Protein AF-A0A812T2Z0-F1 (afdb_monomer_lite)

Organism: NCBI:txid1628268

Structure (mmCIF, N/CA/C/O backbone):
data_AF-A0A812T2Z0-F1
#
_entry.id   AF-A0A812T2Z0-F1
#
loop_
_atom_site.group_PDB
_atom_site.id
_atom_site.type_symbol
_atom_site.label_atom_id
_atom_site.label_alt_id
_atom_site.label_comp_id
_atom_site.label_asym_id
_atom_site.label_entity_id
_atom_site.label_seq_id
_atom_site.pdbx_PDB_ins_code
_atom_site.Cartn_x
_atom_site.Cartn_y
_atom_site.Cartn_z
_atom_site.occupancy
_atom_site.B_iso_or_equiv
_atom_site.auth_seq_id
_atom_site.auth_comp_id
_atom_site.auth_asym_id
_atom_site.auth_atom_id
_atom_site.pdbx_PDB_model_num
ATOM 1 N N . VAL A 1 1 ? -26.832 35.739 -66.794 1.00 46.72 1 VAL A N 1
ATOM 2 C CA . VAL A 1 1 ? -27.511 34.431 -66.920 1.00 46.72 1 VAL A CA 1
ATOM 3 C C . VAL A 1 1 ? -26.755 33.551 -67.897 1.00 46.72 1 VAL A C 1
ATOM 5 O O . VAL A 1 1 ? -27.023 33.646 -69.077 1.00 46.72 1 VAL A O 1
ATOM 8 N N . ILE A 1 2 ? -25.810 32.736 -67.425 1.00 41.19 2 ILE A N 1
ATOM 9 C CA . ILE A 1 2 ? -25.511 31.416 -68.004 1.00 41.19 2 ILE A CA 1
ATOM 10 C C . ILE A 1 2 ? -25.071 30.545 -66.827 1.00 41.19 2 ILE A C 1
ATOM 12 O O . ILE A 1 2 ? -24.137 30.884 -66.104 1.00 41.19 2 ILE A O 1
ATOM 16 N N . VAL A 1 3 ? -25.843 29.490 -66.613 1.00 43.47 3 VAL A N 1
ATOM 17 C CA . VAL A 1 3 ? -25.624 28.391 -65.677 1.00 43.47 3 VAL A CA 1
ATOM 18 C C . VAL A 1 3 ? -24.752 27.364 -66.395 1.00 43.47 3 VAL A C 1
ATOM 20 O O . VAL A 1 3 ? -25.076 27.005 -67.523 1.00 43.47 3 VAL A O 1
ATOM 23 N N . MET A 1 4 ? -23.702 26.860 -65.749 1.00 49.66 4 MET A N 1
ATOM 24 C CA . MET A 1 4 ? -23.112 25.560 -66.076 1.00 49.66 4 MET A CA 1
ATOM 25 C C . MET A 1 4 ? -22.711 24.874 -64.774 1.00 49.66 4 MET A C 1
ATOM 27 O O . MET A 1 4 ? -21.853 25.359 -64.040 1.00 49.66 4 MET A O 1
ATOM 31 N N . GLY A 1 5 ? -23.412 23.782 -64.487 1.00 46.09 5 GLY A N 1
ATOM 32 C CA . GLY A 1 5 ? -23.062 22.789 -63.485 1.00 46.09 5 GLY A CA 1
ATOM 33 C C . GLY A 1 5 ? -22.706 21.456 -64.148 1.00 46.09 5 GLY A C 1
ATOM 34 O O . GLY A 1 5 ? -22.894 21.299 -65.354 1.00 46.09 5 GLY A O 1
ATOM 35 N N . ASP A 1 6 ? -22.270 20.532 -63.286 1.00 44.47 6 ASP A N 1
ATOM 36 C CA . ASP A 1 6 ? -21.945 19.109 -63.493 1.00 44.47 6 ASP A CA 1
ATOM 37 C C . ASP A 1 6 ? -20.616 18.794 -64.221 1.00 44.47 6 ASP A C 1
ATOM 39 O O . ASP A 1 6 ? -20.360 19.288 -65.309 1.00 44.47 6 ASP A O 1
ATOM 43 N N . GLY A 1 7 ? -19.693 17.976 -63.700 1.00 40.66 7 GLY A N 1
ATOM 44 C CA . GLY A 1 7 ? -19.738 17.108 -62.525 1.00 40.66 7 GLY A CA 1
ATOM 45 C C . GLY A 1 7 ? -18.425 16.322 -62.311 1.00 40.66 7 GLY A C 1
ATOM 46 O O . GLY A 1 7 ? -17.646 16.109 -63.233 1.00 40.66 7 GLY A O 1
ATOM 47 N N . CYS A 1 8 ? -18.224 15.935 -61.046 1.00 48.06 8 CYS A N 1
ATOM 48 C CA . CYS A 1 8 ? -17.584 14.732 -60.485 1.00 48.06 8 CYS A CA 1
ATOM 49 C C . CYS A 1 8 ? -16.236 14.183 -61.027 1.00 48.06 8 CYS A C 1
ATOM 51 O O . CYS A 1 8 ? -16.206 13.533 -62.066 1.00 48.06 8 CYS A O 1
ATOM 53 N N . VAL A 1 9 ? -15.186 14.221 -60.183 1.00 54.12 9 VAL A N 1
ATOM 54 C CA . VAL A 1 9 ? -14.269 13.075 -59.952 1.00 54.12 9 VAL A CA 1
ATOM 55 C C . VAL A 1 9 ? -13.820 12.978 -58.471 1.00 54.12 9 VAL A C 1
ATOM 57 O O . VAL A 1 9 ? -12.889 13.642 -58.038 1.00 54.12 9 VAL A O 1
ATOM 60 N N .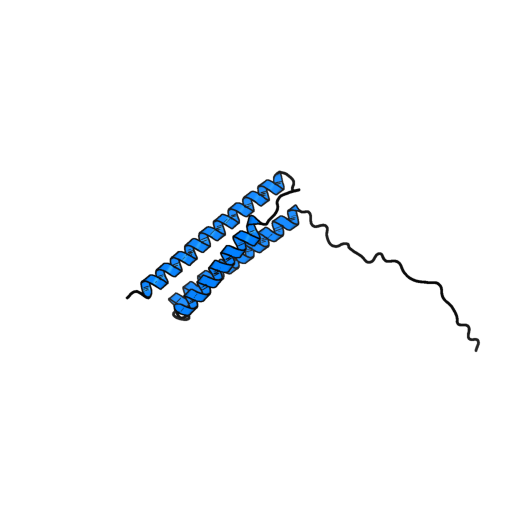 LYS A 1 10 ? -14.537 12.143 -57.706 1.00 48.78 10 LYS A N 1
ATOM 61 C CA . LYS A 1 10 ? -14.044 10.984 -56.924 1.00 48.78 10 LYS A CA 1
ATOM 62 C C . LYS A 1 10 ? -12.919 11.154 -55.866 1.00 48.78 10 LYS A C 1
ATOM 64 O O . LYS A 1 10 ? -11.757 10.945 -56.186 1.00 48.78 10 LYS A O 1
ATOM 69 N N . ASP A 1 11 ? -13.354 11.388 -54.618 1.00 52.62 11 ASP A N 1
ATOM 70 C CA . ASP A 1 11 ? -12.997 10.746 -53.317 1.00 52.62 11 ASP A CA 1
ATOM 71 C C . ASP A 1 11 ? -11.500 10.539 -52.898 1.00 52.62 11 ASP A C 1
ATOM 73 O O . ASP A 1 11 ? -10.584 10.923 -53.617 1.00 52.62 11 ASP A O 1
ATOM 77 N N . PRO A 1 12 ? -11.186 10.067 -51.664 1.00 57.44 12 PRO A N 1
ATOM 78 C CA . PRO A 1 12 ? -10.400 10.827 -50.699 1.00 57.44 12 PRO A CA 1
ATOM 79 C C . PRO A 1 12 ? -9.120 10.051 -50.313 1.00 57.44 12 PRO A C 1
ATOM 81 O O . PRO A 1 12 ? -8.948 8.871 -50.614 1.00 57.44 12 PRO A O 1
ATOM 84 N N . GLY A 1 13 ? -8.200 10.676 -49.595 1.00 41.16 13 GLY A N 1
ATOM 85 C CA . GLY A 1 13 ? -7.048 9.961 -49.042 1.00 41.16 13 GLY A CA 1
ATOM 86 C C . GLY A 1 13 ? -6.338 10.866 -48.058 1.00 41.16 13 GLY A C 1
ATOM 87 O O . GLY A 1 13 ? -5.512 11.675 -48.454 1.00 41.16 13 GLY A O 1
ATOM 88 N N . LEU A 1 14 ? -6.829 10.934 -46.819 1.00 51.69 14 LEU A N 1
ATOM 89 C CA . LEU A 1 14 ? -6.251 10.149 -45.724 1.00 51.69 14 LEU A CA 1
ATOM 90 C C . LEU A 1 14 ? -4.741 10.362 -45.660 1.00 51.69 14 LEU A C 1
ATOM 92 O O . LEU A 1 14 ? -3.990 9.642 -46.299 1.00 51.69 14 LEU A O 1
ATOM 96 N N . ASN A 1 15 ? -4.340 11.359 -44.878 1.00 50.12 15 ASN A N 1
ATOM 97 C CA . ASN A 1 15 ? -3.227 11.243 -43.940 1.00 50.12 15 ASN A CA 1
ATOM 98 C C . ASN A 1 15 ? -3.459 12.224 -42.779 1.00 50.12 15 ASN A C 1
ATOM 100 O O . ASN A 1 15 ? -2.610 13.031 -42.424 1.00 50.12 15 ASN A O 1
ATOM 104 N N . ASP A 1 16 ? -4.651 12.127 -42.191 1.00 44.94 16 ASP A N 1
ATOM 105 C CA . ASP A 1 16 ? -4.941 12.597 -40.837 1.00 44.94 16 ASP A CA 1
ATOM 106 C C . ASP A 1 16 ? -5.136 11.336 -39.986 1.00 44.94 16 ASP A C 1
ATOM 108 O O . ASP A 1 16 ? -6.248 10.896 -39.703 1.00 44.94 16 ASP A O 1
ATOM 112 N N . ALA A 1 17 ? -4.037 10.627 -39.729 1.00 41.03 17 ALA A N 1
ATOM 113 C CA . ALA A 1 17 ? -4.038 9.463 -38.857 1.00 41.03 17 ALA A CA 1
ATOM 114 C C . ALA A 1 17 ? -2.648 9.242 -38.255 1.00 41.03 17 ALA A C 1
ATOM 116 O O . ALA A 1 17 ? -1.701 8.839 -38.926 1.00 41.03 17 ALA A O 1
ATOM 117 N N . SER A 1 18 ? -2.601 9.432 -36.939 1.00 46.69 18 SER A N 1
ATOM 118 C CA . SER A 1 18 ? -1.761 8.650 -36.036 1.00 46.69 18 SER A CA 1
ATOM 119 C C . SER A 1 18 ? -0.290 9.050 -35.913 1.00 46.69 18 SER A C 1
ATOM 121 O O . SER A 1 18 ? 0.600 8.209 -35.970 1.00 46.69 18 SER A O 1
ATOM 123 N N . GLN A 1 19 ? -0.042 10.298 -35.508 1.00 41.47 19 GLN A N 1
ATOM 124 C CA . GLN A 1 19 ? 0.919 10.520 -34.416 1.00 41.47 19 GLN A CA 1
ATOM 125 C C . GLN A 1 19 ? 0.222 10.244 -33.073 1.00 41.47 19 GLN A C 1
ATOM 127 O O . GLN A 1 19 ? 0.070 11.118 -32.226 1.00 41.47 19 GLN A O 1
ATOM 132 N N . ALA A 1 20 ? -0.246 9.008 -32.881 1.00 44.38 20 ALA A N 1
ATOM 133 C CA . ALA A 1 20 ? -0.406 8.487 -31.534 1.00 44.38 20 ALA A CA 1
ATOM 134 C C . ALA A 1 20 ? 1.013 8.162 -31.071 1.00 44.38 20 ALA A C 1
ATOM 136 O O . ALA A 1 20 ? 1.679 7.316 -31.666 1.00 44.38 20 ALA A O 1
ATOM 137 N N . ALA A 1 21 ? 1.492 8.930 -30.097 1.00 43.97 21 ALA A N 1
ATOM 138 C CA . ALA A 1 21 ? 2.813 8.834 -29.508 1.00 43.97 21 ALA A CA 1
ATOM 139 C C . ALA A 1 21 ? 3.274 7.374 -29.389 1.00 43.97 21 ALA A C 1
ATOM 141 O O . ALA A 1 21 ? 2.712 6.597 -28.617 1.00 43.97 21 ALA A O 1
ATOM 142 N N . ALA A 1 22 ? 4.322 7.010 -30.129 1.00 48.47 22 ALA A N 1
ATOM 143 C CA . ALA A 1 22 ? 5.114 5.834 -29.813 1.00 48.47 22 ALA A CA 1
ATOM 144 C C . ALA A 1 22 ? 5.843 6.134 -28.497 1.00 48.47 22 ALA A C 1
ATOM 146 O O . ALA A 1 22 ? 6.995 6.559 -28.483 1.00 48.47 22 ALA A O 1
ATOM 147 N N . GLN A 1 23 ? 5.128 6.027 -27.376 1.00 56.94 23 GLN A N 1
ATOM 148 C CA . GLN A 1 23 ? 5.744 6.048 -26.062 1.00 56.94 23 GLN A CA 1
ATOM 149 C C . GLN A 1 23 ? 6.703 4.858 -26.024 1.00 56.94 23 GLN A C 1
ATOM 151 O O . GLN A 1 23 ? 6.280 3.719 -26.229 1.00 56.94 23 GLN A O 1
ATOM 156 N N . SER A 1 24 ? 7.997 5.110 -25.806 1.00 71.62 24 SER A N 1
ATOM 157 C CA . SER A 1 24 ? 8.970 4.034 -25.615 1.00 71.62 24 SER A CA 1
ATOM 158 C C . SER A 1 24 ? 8.442 3.054 -24.559 1.00 71.62 24 SER A C 1
ATOM 160 O O . SER A 1 24 ? 7.864 3.507 -23.565 1.00 71.62 24 SER A O 1
ATOM 162 N N . PRO A 1 25 ? 8.654 1.735 -24.711 1.00 74.56 25 PRO A N 1
ATOM 163 C CA . PRO A 1 25 ? 8.180 0.744 -23.741 1.00 74.56 25 PRO A CA 1
ATOM 164 C C . PRO A 1 25 ? 8.640 1.072 -22.309 1.00 74.56 25 PRO A C 1
ATOM 166 O O . PRO A 1 25 ? 7.891 0.862 -21.357 1.00 74.56 25 PRO A O 1
ATOM 169 N N . ALA A 1 26 ? 9.818 1.696 -22.168 1.00 76.88 26 ALA A N 1
ATOM 170 C CA . ALA A 1 26 ? 10.332 2.215 -20.901 1.00 76.88 26 ALA A CA 1
ATOM 171 C C . ALA A 1 26 ? 9.408 3.277 -20.289 1.00 76.88 26 ALA A C 1
ATOM 173 O O . ALA A 1 26 ? 9.013 3.165 -19.131 1.00 76.88 26 ALA A O 1
ATOM 174 N N . MET A 1 27 ? 9.008 4.282 -21.074 1.00 79.88 27 MET A N 1
ATOM 175 C CA . MET A 1 27 ? 8.113 5.350 -20.620 1.00 79.88 27 MET A CA 1
ATOM 176 C C . MET A 1 27 ? 6.766 4.787 -20.166 1.00 79.88 27 MET A C 1
ATOM 178 O O . MET A 1 27 ? 6.310 5.128 -19.080 1.00 79.88 27 MET A O 1
ATOM 182 N N . ALA A 1 28 ? 6.179 3.862 -20.930 1.00 82.00 28 ALA A N 1
ATOM 183 C CA . ALA A 1 28 ? 4.911 3.232 -20.564 1.00 82.00 28 ALA A CA 1
ATOM 184 C C . ALA A 1 28 ? 5.009 2.417 -19.257 1.00 82.00 28 ALA A C 1
ATOM 186 O O . ALA A 1 28 ? 4.082 2.426 -18.440 1.00 82.00 28 ALA A O 1
ATOM 187 N N . ALA A 1 29 ? 6.134 1.728 -19.030 1.00 81.62 29 ALA A N 1
ATOM 188 C CA . ALA A 1 29 ? 6.403 1.021 -17.780 1.00 81.62 29 ALA A CA 1
ATOM 189 C C . ALA A 1 29 ? 6.543 1.998 -16.599 1.00 81.62 29 ALA A C 1
ATOM 191 O O . ALA A 1 29 ? 5.900 1.813 -15.563 1.00 81.62 29 ALA A O 1
ATOM 192 N N . PHE A 1 30 ? 7.319 3.074 -16.756 1.00 83.81 30 PHE A N 1
ATOM 193 C CA . PHE A 1 30 ? 7.501 4.079 -15.707 1.00 83.81 30 PHE A CA 1
ATOM 194 C C . PHE A 1 30 ? 6.225 4.872 -15.402 1.00 83.81 30 PHE A C 1
ATOM 196 O O . PHE A 1 30 ? 5.962 5.149 -14.232 1.00 83.81 30 PHE A O 1
ATOM 203 N N . GLU A 1 31 ? 5.399 5.194 -16.400 1.00 86.31 31 GLU A N 1
ATOM 204 C CA . GLU A 1 31 ? 4.102 5.849 -16.188 1.00 86.31 31 GLU A CA 1
ATOM 205 C C . GLU A 1 31 ? 3.144 4.962 -15.392 1.00 86.31 31 GLU A C 1
ATOM 207 O O . GLU A 1 31 ? 2.518 5.434 -14.441 1.00 86.31 31 GLU A O 1
ATOM 212 N N . ARG A 1 32 ? 3.086 3.660 -15.700 1.00 85.44 32 ARG A N 1
ATOM 213 C CA . ARG A 1 32 ? 2.322 2.691 -14.899 1.00 85.44 32 ARG A CA 1
ATOM 214 C C . ARG A 1 32 ? 2.811 2.635 -13.457 1.00 85.44 32 ARG A C 1
ATOM 216 O O . ARG A 1 32 ? 1.993 2.690 -12.541 1.00 85.44 32 ARG A O 1
ATOM 223 N N . LEU A 1 33 ? 4.127 2.578 -13.239 1.00 85.62 33 LEU A N 1
ATOM 224 C CA . LEU A 1 33 ? 4.704 2.572 -11.891 1.00 85.62 33 LEU A CA 1
ATOM 225 C C . LEU A 1 33 ? 4.404 3.871 -11.136 1.00 85.62 33 LEU A C 1
ATOM 227 O O . LEU A 1 33 ? 4.073 3.826 -9.955 1.00 85.62 33 LEU A O 1
ATOM 231 N N . LYS A 1 34 ? 4.450 5.022 -11.812 1.00 88.19 34 LYS A N 1
ATOM 232 C CA . LYS A 1 34 ? 4.074 6.319 -11.235 1.00 88.19 34 LYS A CA 1
ATOM 233 C C . LYS A 1 34 ? 2.586 6.375 -10.878 1.00 88.19 34 LYS A C 1
ATOM 235 O O . LYS A 1 34 ? 2.227 6.876 -9.818 1.00 88.19 34 LYS A O 1
ATOM 240 N N . GLY A 1 35 ? 1.721 5.818 -11.724 1.00 87.06 35 GLY A N 1
ATOM 241 C CA . GLY A 1 35 ? 0.300 5.657 -11.420 1.00 87.06 35 GLY A CA 1
ATOM 242 C C . GLY A 1 35 ? 0.059 4.740 -10.218 1.00 87.06 35 GLY A C 1
ATOM 243 O O . GLY A 1 35 ? -0.853 4.988 -9.430 1.00 87.06 35 GLY A O 1
AT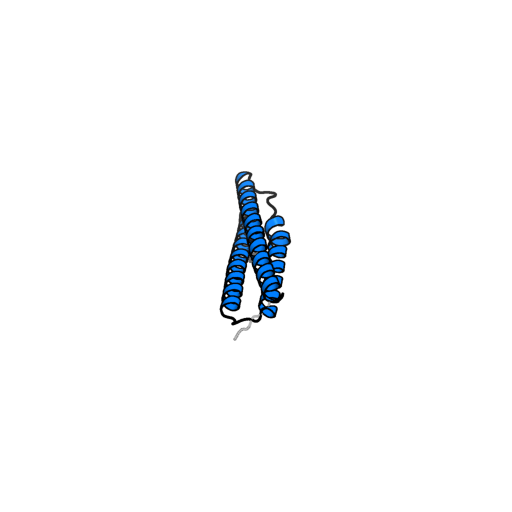OM 244 N N . CYS A 1 36 ? 0.890 3.710 -10.037 1.00 86.12 36 CYS A N 1
ATOM 245 C CA . CYS A 1 36 ? 0.819 2.854 -8.856 1.00 86.12 36 CYS A CA 1
ATOM 246 C C . CYS A 1 36 ? 1.272 3.585 -7.586 1.00 86.12 36 CYS A C 1
ATOM 248 O O . CYS A 1 36 ? 0.622 3.480 -6.552 1.00 86.12 36 CYS A O 1
ATOM 250 N N . GLU A 1 37 ? 2.345 4.369 -7.676 1.00 88.31 37 GLU A N 1
ATOM 251 C CA . GLU A 1 37 ? 2.835 5.225 -6.591 1.00 88.31 37 GLU A CA 1
ATOM 252 C C . GLU A 1 37 ? 1.767 6.229 -6.133 1.00 88.31 37 GLU A C 1
ATOM 254 O O . GLU A 1 37 ? 1.497 6.346 -4.942 1.00 88.31 37 GLU A O 1
ATOM 259 N N . ALA A 1 38 ? 1.084 6.889 -7.073 1.00 89.38 38 ALA A N 1
ATOM 260 C CA . ALA A 1 38 ? 0.002 7.821 -6.755 1.00 89.38 38 ALA A CA 1
ATOM 261 C C . ALA A 1 38 ? -1.190 7.133 -6.065 1.00 89.38 38 ALA A C 1
ATOM 263 O O . ALA A 1 38 ? -1.756 7.678 -5.118 1.00 89.38 38 ALA A O 1
ATOM 264 N N . GLN A 1 39 ? -1.561 5.926 -6.505 1.00 87.69 39 GLN A N 1
ATOM 265 C CA . GLN A 1 39 ? -2.610 5.138 -5.849 1.00 87.69 39 GLN A CA 1
ATOM 266 C C . GLN A 1 39 ? -2.213 4.720 -4.433 1.00 87.69 39 GLN A C 1
ATOM 268 O O . GLN A 1 39 ? -3.049 4.744 -3.533 1.00 87.69 39 GLN A O 1
ATOM 273 N N . LEU A 1 40 ? -0.943 4.379 -4.224 1.00 88.38 40 LEU A N 1
ATOM 274 C CA . LEU A 1 40 ? -0.415 4.043 -2.910 1.00 88.38 40 LEU A CA 1
ATOM 275 C C . LEU A 1 40 ? -0.434 5.247 -1.963 1.00 88.38 40 LEU A C 1
ATOM 277 O O . LEU A 1 40 ? -0.849 5.107 -0.818 1.00 88.38 40 LEU A O 1
ATOM 281 N N . GLU A 1 41 ? -0.044 6.432 -2.431 1.00 89.25 41 GLU A N 1
ATOM 282 C CA . GLU A 1 41 ? -0.129 7.654 -1.623 1.00 89.25 41 GLU A CA 1
ATOM 283 C C . GLU A 1 41 ? -1.579 8.041 -1.306 1.00 89.25 41 GLU A C 1
ATOM 285 O O . GLU A 1 41 ? -1.873 8.412 -0.170 1.00 89.25 41 GLU A O 1
ATOM 290 N N . SER A 1 42 ? -2.507 7.872 -2.256 1.00 90.38 42 SER A N 1
ATOM 291 C CA . SER A 1 42 ? -3.946 8.007 -1.979 1.00 90.38 42 SER A CA 1
ATOM 292 C C . SER A 1 42 ? -4.376 7.051 -0.872 1.00 90.38 42 SER A C 1
ATOM 294 O O . SER A 1 42 ? -4.994 7.475 0.099 1.00 90.38 42 SER A O 1
ATOM 296 N N . ALA A 1 43 ? -3.978 5.781 -0.961 1.00 88.44 43 ALA A N 1
ATOM 297 C CA . ALA A 1 43 ? -4.314 4.783 0.042 1.00 88.44 43 ALA A CA 1
ATOM 298 C C . ALA A 1 43 ? -3.730 5.117 1.430 1.00 88.44 43 ALA A C 1
ATOM 300 O O . ALA A 1 43 ? -4.400 4.938 2.446 1.00 88.44 43 ALA A O 1
ATOM 301 N N . ARG A 1 44 ? -2.506 5.663 1.497 1.00 89.75 44 ARG A N 1
ATOM 302 C CA . ARG A 1 44 ? -1.914 6.162 2.754 1.00 89.75 44 ARG A CA 1
ATOM 303 C C . ARG A 1 44 ? -2.716 7.314 3.347 1.00 89.75 44 ARG A C 1
ATOM 305 O O . ARG A 1 44 ? -2.892 7.366 4.563 1.00 89.75 44 ARG A O 1
ATOM 312 N N . ALA A 1 45 ? -3.166 8.246 2.511 1.00 91.06 45 ALA A N 1
ATOM 313 C CA . ALA A 1 45 ? -3.989 9.361 2.956 1.00 91.06 45 ALA A CA 1
ATOM 314 C C . ALA A 1 45 ? -5.346 8.868 3.480 1.00 91.06 45 ALA A C 1
ATOM 316 O O . ALA A 1 45 ? -5.746 9.258 4.572 1.00 91.06 45 ALA A O 1
ATOM 317 N N . GLU A 1 46 ? -5.995 7.953 2.756 1.00 89.44 46 GLU A N 1
ATOM 318 C CA . GLU A 1 46 ? -7.265 7.330 3.150 1.00 89.44 46 GLU A CA 1
ATOM 319 C C . GLU A 1 46 ? -7.148 6.591 4.493 1.00 89.44 46 GLU A C 1
ATOM 321 O O . GLU A 1 46 ? -8.009 6.759 5.360 1.00 89.44 46 GLU A O 1
ATOM 326 N N . LEU A 1 47 ? -6.053 5.849 4.716 1.00 89.06 47 LEU A N 1
ATOM 327 C CA . LEU A 1 47 ? -5.780 5.201 6.002 1.00 89.06 47 LEU A CA 1
ATOM 328 C C . LEU A 1 47 ? -5.699 6.224 7.137 1.00 89.06 47 LEU A C 1
ATOM 330 O O . LEU A 1 47 ? -6.407 6.094 8.130 1.00 89.06 47 LEU A O 1
ATOM 334 N N . ARG A 1 48 ? -4.888 7.275 6.965 1.00 89.88 48 ARG A N 1
ATOM 335 C CA . ARG A 1 48 ? -4.724 8.330 7.977 1.00 89.88 48 ARG A CA 1
ATOM 336 C C . ARG A 1 48 ? -6.034 9.043 8.282 1.00 89.88 48 ARG A C 1
ATOM 338 O O . ARG A 1 48 ? -6.316 9.313 9.443 1.00 89.88 48 ARG A O 1
ATOM 345 N N . THR A 1 49 ? -6.832 9.341 7.259 1.00 89.44 49 THR A N 1
ATOM 346 C CA . THR A 1 49 ? -8.159 9.941 7.435 1.00 89.44 49 THR A CA 1
ATOM 347 C C . THR A 1 49 ? -9.088 9.008 8.203 1.00 89.44 49 THR A C 1
ATOM 349 O O . THR A 1 49 ? -9.794 9.466 9.094 1.00 89.44 49 THR A O 1
ATOM 352 N N . THR A 1 50 ? -9.064 7.708 7.908 1.00 87.56 50 THR A N 1
ATOM 353 C CA . THR A 1 50 ? -9.879 6.712 8.620 1.00 87.56 50 THR A CA 1
ATOM 354 C C . THR A 1 50 ? -9.440 6.572 10.077 1.00 87.56 50 THR A C 1
ATOM 356 O O . THR A 1 50 ? -10.282 6.536 10.971 1.00 87.56 50 THR A O 1
ATOM 359 N N . GLU A 1 51 ? -8.131 6.541 10.341 1.00 86.81 51 GLU A N 1
ATOM 360 C CA . GLU A 1 51 ? -7.578 6.508 11.698 1.00 86.81 51 GLU A CA 1
ATOM 361 C C . GLU A 1 51 ? -7.942 7.762 12.503 1.00 86.81 51 GLU A C 1
ATOM 363 O O . GLU A 1 51 ? -8.372 7.644 13.650 1.00 86.81 51 GLU A O 1
ATOM 368 N N . ASP A 1 52 ? -7.810 8.952 11.914 1.00 88.19 52 ASP A N 1
ATOM 369 C CA . ASP A 1 52 ? -8.174 10.222 12.554 1.00 88.19 52 ASP A CA 1
ATOM 370 C C . ASP A 1 52 ? -9.684 10.306 12.826 1.00 88.19 52 ASP A C 1
ATOM 372 O O . ASP A 1 52 ? -10.109 10.612 13.943 1.00 88.1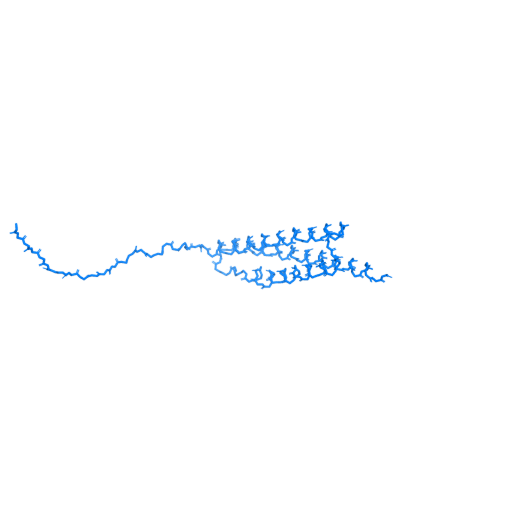9 52 ASP A O 1
ATOM 376 N N . ALA A 1 53 ? -10.511 9.931 11.846 1.00 86.19 53 ALA A N 1
ATOM 377 C CA . ALA A 1 53 ? -11.960 9.880 11.997 1.00 86.19 53 ALA A CA 1
ATOM 378 C C . ALA A 1 53 ? -12.391 8.864 13.069 1.00 86.19 53 ALA A C 1
ATOM 380 O O . ALA A 1 53 ? -13.366 9.089 13.787 1.00 86.19 53 ALA A O 1
ATOM 381 N N . LEU A 1 54 ? -11.666 7.752 13.209 1.00 84.12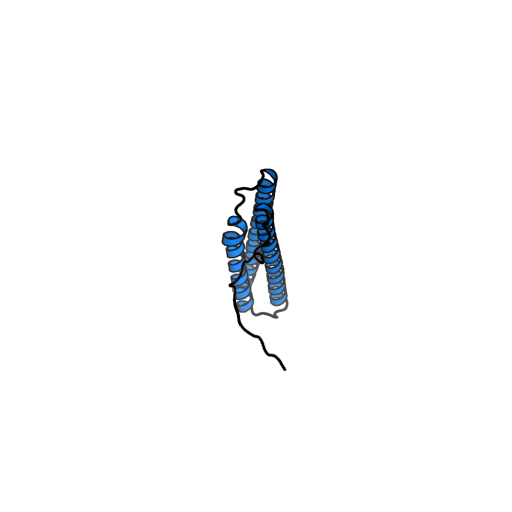 54 LEU A N 1
ATOM 382 C CA . LEU A 1 54 ? -11.909 6.765 14.255 1.00 84.12 54 LEU A CA 1
ATOM 383 C C . LEU A 1 54 ? -11.515 7.305 15.639 1.00 84.12 54 LEU A C 1
ATOM 385 O O . LEU A 1 54 ? -12.276 7.150 16.593 1.00 84.12 54 LEU A O 1
ATOM 389 N N . GLN A 1 55 ? -10.358 7.966 15.756 1.00 84.50 55 GLN A N 1
ATOM 390 C CA . GLN A 1 55 ? -9.894 8.576 17.010 1.00 84.50 55 GLN A CA 1
ATOM 391 C C . GLN A 1 55 ? -10.803 9.717 17.477 1.00 84.50 55 GLN A C 1
ATOM 393 O O . GLN A 1 55 ? -11.041 9.873 18.674 1.00 84.50 55 GLN A O 1
ATOM 398 N N . THR A 1 56 ? -11.341 10.493 16.538 1.00 87.81 56 THR A N 1
ATOM 399 C CA . THR A 1 56 ? -12.277 11.594 16.801 1.00 87.81 56 THR A CA 1
ATOM 400 C C . THR A 1 56 ? -13.736 11.138 16.907 1.00 87.81 56 THR A C 1
ATOM 402 O O . THR A 1 56 ? -14.622 11.976 17.077 1.00 87.81 56 THR A O 1
ATOM 405 N N . LEU A 1 57 ? -13.997 9.822 16.842 1.00 82.44 57 LEU A N 1
ATOM 406 C CA . LEU A 1 57 ? -15.331 9.206 16.887 1.00 82.44 57 LEU A CA 1
ATOM 407 C C . LEU A 1 57 ? -16.292 9.723 15.797 1.00 82.44 57 LEU A C 1
ATOM 409 O O . LEU A 1 57 ? -17.512 9.656 15.954 1.00 82.44 57 LEU A O 1
ATOM 413 N N . GLN A 1 58 ? -15.758 10.233 14.685 1.00 85.25 58 GLN A N 1
ATOM 414 C CA . GLN A 1 58 ? -16.538 10.693 13.534 1.00 85.25 58 GLN A CA 1
ATOM 415 C C . GLN A 1 58 ? -17.086 9.539 12.693 1.00 85.25 58 GLN A C 1
ATOM 417 O O . GLN A 1 58 ? -18.133 9.683 12.062 1.00 85.25 58 GLN A O 1
ATOM 422 N N . VAL A 1 59 ? -16.407 8.391 12.695 1.00 85.25 59 VAL A N 1
ATOM 423 C CA . VAL A 1 59 ? -16.883 7.163 12.050 1.00 85.25 59 VAL A CA 1
ATOM 424 C C . VAL A 1 59 ? -17.096 6.061 13.076 1.00 85.25 59 VAL A C 1
ATOM 426 O O . VAL A 1 59 ? -16.380 5.947 14.071 1.00 85.25 59 VAL A O 1
ATOM 429 N N . SER A 1 60 ? -18.100 5.219 12.827 1.00 85.12 60 SER A N 1
ATOM 430 C CA . SER A 1 60 ? -18.312 4.029 13.647 1.00 85.12 60 SER A CA 1
ATOM 431 C C . SER A 1 60 ? -17.195 3.006 13.398 1.00 85.12 60 SER A C 1
ATOM 433 O O . SER A 1 60 ? -16.686 2.916 12.278 1.00 85.12 60 SER A O 1
ATOM 435 N N . PRO A 1 61 ? -16.846 2.166 14.388 1.00 81.56 61 PRO A N 1
ATOM 436 C CA . PRO A 1 61 ? -15.842 1.122 14.201 1.00 81.56 61 PRO A CA 1
ATOM 437 C C . PRO A 1 61 ? -16.216 0.140 13.087 1.00 81.56 61 PRO A C 1
ATOM 439 O O . PRO A 1 61 ? -15.323 -0.395 12.446 1.00 81.56 61 PRO A O 1
ATOM 442 N N . GLY A 1 62 ? -17.511 -0.082 12.826 1.00 85.06 62 GLY A N 1
ATOM 443 C CA . GLY A 1 62 ? -17.972 -0.901 11.700 1.00 85.06 62 GLY A CA 1
ATOM 444 C C . GLY A 1 62 ? -17.724 -0.244 10.339 1.00 85.06 62 GLY A C 1
ATOM 445 O O . GLY A 1 62 ? -17.307 -0.927 9.409 1.00 85.06 62 GLY A O 1
ATOM 446 N N . GLN A 1 63 ? -17.919 1.076 10.243 1.00 86.19 63 GLN A N 1
ATOM 447 C CA . GLN A 1 63 ? -17.609 1.841 9.032 1.00 86.19 63 GLN A CA 1
ATOM 448 C C . GLN A 1 63 ? -16.100 1.859 8.770 1.00 86.19 63 GLN A C 1
ATOM 450 O O . GLN A 1 63 ? -15.679 1.493 7.680 1.00 86.19 63 GLN A O 1
ATOM 455 N N . ALA A 1 64 ? -15.292 2.1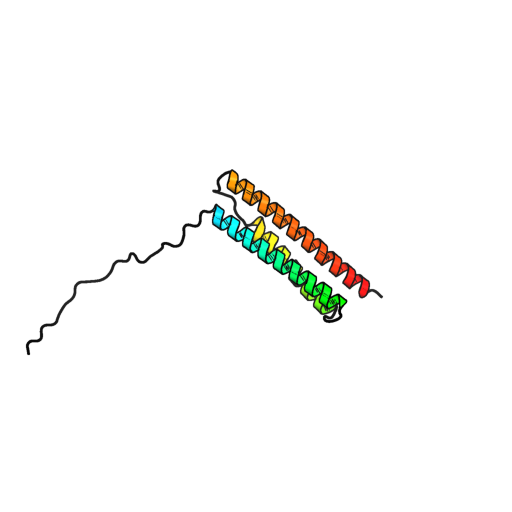67 9.791 1.00 86.06 64 ALA A N 1
ATOM 456 C CA . ALA A 1 64 ? -13.836 2.120 9.685 1.00 86.06 64 ALA A CA 1
ATOM 457 C C . ALA A 1 64 ? -13.342 0.728 9.254 1.00 86.06 64 ALA A C 1
ATOM 459 O O . ALA A 1 64 ? -12.451 0.622 8.424 1.00 86.06 64 ALA A O 1
ATOM 460 N N . TRP A 1 65 ? -13.957 -0.349 9.758 1.00 87.56 65 TRP A N 1
ATOM 461 C CA . TRP A 1 65 ? -13.633 -1.717 9.341 1.00 87.56 65 TRP A CA 1
ATOM 462 C C . TRP A 1 65 ? -13.888 -1.948 7.846 1.00 87.56 65 TRP A C 1
ATOM 464 O O . TRP A 1 65 ? -13.060 -2.540 7.159 1.00 87.56 65 TRP A O 1
ATOM 474 N N . ASN A 1 66 ? -15.026 -1.474 7.337 1.00 89.31 66 ASN A N 1
ATOM 475 C CA . ASN A 1 66 ? -15.364 -1.586 5.922 1.00 89.31 66 ASN A CA 1
ATOM 476 C C . ASN A 1 66 ? -14.413 -0.757 5.042 1.00 89.31 66 ASN A C 1
ATOM 478 O O . ASN A 1 66 ? -13.944 -1.252 4.019 1.00 89.31 66 ASN A O 1
ATOM 482 N N . ASP A 1 67 ? -14.095 0.468 5.462 1.00 87.38 67 ASP A N 1
ATOM 483 C CA . ASP A 1 67 ? -13.196 1.364 4.731 1.00 87.38 67 ASP A CA 1
ATOM 484 C C . ASP A 1 67 ? -11.770 0.788 4.672 1.00 87.38 67 ASP A C 1
ATOM 486 O O . ASP A 1 67 ? -11.153 0.756 3.607 1.00 87.38 67 ASP A O 1
ATOM 490 N N . LEU A 1 68 ? -11.281 0.224 5.783 1.00 87.88 68 LEU A N 1
ATOM 491 C CA . LEU A 1 68 ? -10.001 -0.489 5.842 1.00 87.88 68 LEU A CA 1
ATOM 492 C C . LEU A 1 68 ? -9.999 -1.756 4.974 1.00 87.88 68 LEU A C 1
ATOM 494 O O . LEU A 1 68 ? -9.011 -2.021 4.294 1.00 87.88 68 LEU A O 1
ATOM 498 N N . ALA A 1 69 ? -11.099 -2.514 4.933 1.00 88.94 69 ALA A N 1
ATOM 499 C CA . ALA A 1 69 ? -11.196 -3.726 4.112 1.00 88.94 69 ALA A CA 1
ATOM 500 C C . ALA A 1 69 ? -11.189 -3.388 2.615 1.00 88.94 69 ALA A C 1
ATOM 502 O O . ALA A 1 69 ? -10.550 -4.060 1.804 1.00 88.94 69 ALA A O 1
ATOM 503 N N . GLN A 1 70 ? -11.871 -2.305 2.236 1.00 90.44 70 GLN A N 1
ATOM 504 C CA . GLN A 1 70 ? -11.840 -1.801 0.869 1.00 90.44 70 GLN A CA 1
ATOM 505 C C . GLN A 1 70 ? -10.446 -1.283 0.495 1.00 90.44 70 GLN A C 1
ATOM 507 O O . GLN A 1 70 ? -10.000 -1.480 -0.640 1.00 90.44 70 GLN A O 1
ATOM 512 N N . LEU A 1 71 ? -9.747 -0.645 1.436 1.00 89.44 71 LEU A N 1
ATOM 513 C CA . LEU A 1 71 ? -8.371 -0.200 1.255 1.00 89.44 71 LEU A CA 1
ATOM 514 C C . LEU A 1 71 ? -7.421 -1.384 1.030 1.00 89.44 71 LEU A C 1
ATOM 516 O O . LEU A 1 71 ? -6.653 -1.372 0.071 1.00 89.44 71 LEU A O 1
ATOM 520 N N . GLU A 1 72 ? -7.517 -2.423 1.858 1.00 87.81 72 GLU A N 1
ATOM 521 C CA . GLU A 1 72 ? -6.728 -3.651 1.735 1.00 87.81 72 GLU A CA 1
ATOM 522 C C . GLU A 1 72 ? -6.943 -4.329 0.375 1.00 87.81 72 GLU A C 1
ATOM 524 O O . GLU A 1 72 ? -5.977 -4.624 -0.329 1.00 87.81 72 GLU A O 1
ATOM 529 N N . ALA A 1 73 ? -8.199 -4.475 -0.060 1.00 89.62 73 ALA A N 1
ATOM 530 C CA . ALA A 1 73 ? -8.521 -5.042 -1.369 1.00 89.62 73 ALA A CA 1
ATOM 531 C C . ALA A 1 73 ? -7.935 -4.218 -2.532 1.00 89.62 73 ALA A C 1
ATOM 533 O O . ALA A 1 73 ? -7.475 -4.774 -3.532 1.00 89.62 73 ALA A O 1
ATOM 534 N N . ARG A 1 74 ? -7.917 -2.882 -2.412 1.00 88.31 74 ARG A N 1
ATOM 535 C CA . ARG A 1 74 ? -7.288 -1.999 -3.409 1.00 88.31 74 ARG A CA 1
ATOM 536 C C . ARG A 1 74 ? -5.770 -2.154 -3.427 1.00 88.31 74 ARG A C 1
ATOM 538 O O . ARG A 1 74 ? -5.187 -2.113 -4.508 1.00 88.31 74 ARG A O 1
ATOM 545 N N . LEU A 1 75 ? -5.138 -2.345 -2.269 1.00 87.12 75 LEU A N 1
ATOM 546 C CA . LEU A 1 75 ? -3.696 -2.582 -2.162 1.00 87.12 75 LEU A CA 1
ATOM 547 C C . LEU A 1 75 ? -3.288 -3.932 -2.755 1.00 87.12 75 LEU A C 1
ATOM 549 O O . LEU A 1 75 ? -2.327 -3.984 -3.522 1.00 87.12 75 LEU A O 1
ATOM 553 N N . ASP A 1 76 ? -4.059 -4.986 -2.490 1.00 86.75 76 ASP A N 1
ATOM 554 C CA . ASP A 1 76 ? -3.861 -6.304 -3.101 1.00 86.75 76 ASP A CA 1
ATOM 555 C C . ASP A 1 76 ? -3.989 -6.228 -4.631 1.00 86.75 76 ASP A C 1
ATOM 557 O O . ASP A 1 76 ? -3.098 -6.642 -5.379 1.00 86.75 76 ASP A O 1
ATOM 561 N N . GLN A 1 77 ? -5.037 -5.555 -5.119 1.00 87.38 77 GLN A N 1
ATOM 562 C CA . GLN A 1 77 ? -5.218 -5.330 -6.549 1.00 87.38 77 GLN A CA 1
ATOM 563 C C . GLN A 1 77 ? -4.062 -4.524 -7.165 1.00 87.38 77 GLN A C 1
ATOM 565 O O . GLN A 1 77 ? -3.636 -4.818 -8.287 1.00 87.38 77 GLN A O 1
ATOM 570 N N . LEU A 1 78 ? -3.553 -3.514 -6.454 1.00 85.06 78 LEU A N 1
ATOM 571 C CA . LEU A 1 78 ? -2.438 -2.681 -6.897 1.00 85.06 78 LEU A CA 1
ATOM 572 C C . LEU A 1 78 ? -1.144 -3.489 -7.036 1.00 85.06 78 LEU A C 1
ATOM 574 O O . LEU A 1 78 ? -0.408 -3.304 -8.008 1.00 85.06 78 LEU A O 1
ATOM 578 N N . GLN A 1 79 ? -0.881 -4.400 -6.102 1.00 82.06 79 GLN A N 1
ATOM 579 C CA . GLN A 1 79 ? 0.273 -5.287 -6.160 1.00 82.06 79 GLN A CA 1
ATOM 580 C C . GLN A 1 79 ? 0.128 -6.294 -7.306 1.00 82.06 79 GLN A C 1
ATOM 582 O O . GLN A 1 79 ? 0.918 -6.259 -8.251 1.00 82.06 79 GLN A O 1
ATOM 587 N N . CYS A 1 80 ? -0.938 -7.100 -7.293 1.00 80.06 80 CYS A N 1
ATOM 588 C CA . CYS A 1 80 ? -1.115 -8.203 -8.236 1.00 80.06 80 CYS A CA 1
ATOM 589 C C . CYS A 1 80 ? -1.343 -7.759 -9.688 1.00 80.06 80 CYS A C 1
ATOM 591 O O . CYS A 1 80 ? -0.901 -8.439 -10.612 1.00 80.06 80 CYS A O 1
ATOM 593 N N . LYS A 1 81 ? -2.058 -6.649 -9.921 1.00 76.06 81 LYS A N 1
ATOM 594 C CA . LYS A 1 81 ? -2.425 -6.194 -11.281 1.00 76.06 81 LYS A CA 1
ATOM 595 C C . LYS A 1 81 ? -1.678 -4.948 -11.741 1.00 76.06 81 LYS A C 1
ATOM 597 O O . LYS A 1 81 ? -1.696 -4.642 -12.931 1.00 76.06 81 LYS A O 1
ATOM 602 N N . GLY A 1 82 ? -1.071 -4.209 -10.817 1.00 76.62 82 GLY A N 1
ATOM 603 C CA . GLY A 1 82 ? -0.301 -3.009 -11.117 1.00 76.62 82 GLY A CA 1
ATOM 604 C C . GLY A 1 82 ? 1.185 -3.319 -11.163 1.00 76.62 82 GLY A C 1
ATOM 605 O O . GLY A 1 82 ? 1.769 -3.384 -12.238 1.00 76.62 82 GLY A O 1
ATOM 606 N N . ILE A 1 83 ? 1.790 -3.511 -9.992 1.00 78.25 83 ILE A N 1
ATOM 607 C CA . ILE A 1 83 ? 3.249 -3.541 -9.827 1.00 78.25 83 ILE A CA 1
ATOM 608 C C . ILE A 1 83 ? 3.869 -4.796 -10.454 1.00 78.25 83 ILE A C 1
ATOM 610 O O . ILE A 1 83 ? 4.821 -4.675 -11.230 1.00 78.25 83 ILE A O 1
ATOM 614 N N . ASP A 1 84 ? 3.323 -5.980 -10.169 1.00 77.12 84 ASP A N 1
ATOM 615 C CA . ASP A 1 84 ? 3.840 -7.249 -10.703 1.00 77.12 84 ASP A CA 1
ATOM 616 C C . ASP A 1 84 ? 3.603 -7.398 -12.214 1.00 77.12 84 ASP A C 1
ATOM 618 O O . ASP A 1 84 ? 4.392 -8.032 -12.914 1.00 77.12 84 ASP A O 1
ATOM 622 N N . PHE A 1 8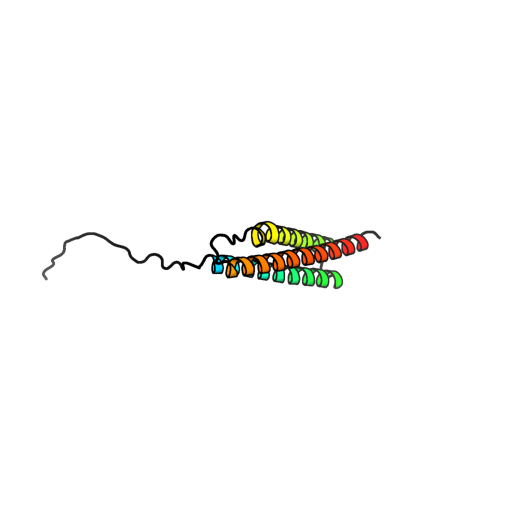5 ? 2.562 -6.750 -12.743 1.00 78.44 85 PHE A N 1
ATOM 623 C CA . PHE A 1 85 ? 2.176 -6.850 -14.153 1.00 78.44 85 PHE A CA 1
ATOM 624 C C . PHE A 1 85 ? 2.930 -5.878 -15.079 1.00 78.44 85 PHE A C 1
ATOM 626 O O . PHE A 1 85 ? 2.750 -5.910 -16.297 1.00 78.44 85 PHE A O 1
ATOM 633 N N . VAL A 1 86 ? 3.778 -4.993 -14.541 1.00 78.88 86 VAL A N 1
ATOM 634 C CA . VAL A 1 86 ? 4.620 -4.118 -15.371 1.00 78.88 86 VAL A CA 1
ATOM 635 C C . VAL A 1 86 ? 5.718 -4.955 -16.030 1.00 78.88 86 VAL A C 1
ATOM 637 O O . VAL A 1 86 ? 6.723 -5.297 -15.399 1.00 78.88 86 VAL A O 1
ATOM 640 N N . SER A 1 87 ? 5.521 -5.268 -17.314 1.00 75.06 87 SER A N 1
ATOM 641 C CA . SER A 1 87 ? 6.526 -5.905 -18.166 1.00 75.06 87 SER A CA 1
ATOM 642 C C . SER A 1 87 ? 7.736 -4.994 -18.348 1.00 75.06 87 SER A C 1
ATOM 644 O O . SER A 1 87 ? 7.609 -3.838 -18.747 1.00 75.06 87 SER A O 1
ATOM 646 N N . THR A 1 88 ? 8.919 -5.544 -18.080 1.00 77.56 88 THR A N 1
ATOM 647 C CA . THR A 1 88 ? 10.217 -4.907 -18.358 1.00 77.56 88 THR A CA 1
ATOM 648 C C . THR A 1 88 ? 10.905 -5.508 -19.584 1.00 77.56 88 THR A C 1
ATOM 650 O O . THR A 1 88 ? 12.064 -5.213 -19.854 1.00 77.56 88 THR A O 1
ATOM 653 N N . GLU A 1 89 ? 10.202 -6.371 -20.318 1.00 74.50 89 GLU A N 1
ATOM 654 C CA . GLU A 1 89 ? 10.706 -7.011 -21.529 1.00 74.50 89 GLU A CA 1
ATOM 655 C C . GLU A 1 89 ? 10.826 -5.988 -22.666 1.00 74.50 89 GLU A C 1
ATOM 657 O O . GLU A 1 89 ? 9.940 -5.159 -22.871 1.00 74.50 89 GLU A O 1
ATOM 662 N N . GLY A 1 90 ? 11.936 -6.036 -23.406 1.00 70.56 90 GLY A N 1
ATOM 663 C CA . GLY A 1 90 ? 12.220 -5.087 -24.488 1.00 70.56 90 GLY A CA 1
ATOM 664 C C . GLY A 1 90 ? 12.777 -3.734 -24.027 1.00 70.56 90 GLY A C 1
ATOM 665 O O . GLY A 1 90 ? 12.914 -2.831 -24.851 1.00 70.56 90 GLY A O 1
ATOM 666 N N . LEU A 1 91 ? 13.106 -3.588 -22.738 1.00 80.81 91 LEU A N 1
ATOM 667 C CA . LEU A 1 91 ? 13.831 -2.433 -22.210 1.00 80.81 91 LEU A CA 1
ATOM 668 C C . LEU A 1 91 ? 15.346 -2.609 -22.357 1.00 80.81 91 LEU A C 1
ATOM 670 O O . LEU A 1 91 ? 15.861 -3.728 -22.356 1.00 80.81 91 LEU A O 1
ATOM 674 N N . SER A 1 92 ? 16.066 -1.490 -22.431 1.00 83.62 92 SER A N 1
ATOM 675 C CA . SER A 1 92 ? 17.519 -1.470 -22.242 1.00 83.62 92 SER A CA 1
ATOM 676 C C . SER A 1 92 ? 17.873 -1.987 -20.845 1.00 83.62 92 SER A C 1
ATOM 678 O O . SER A 1 92 ? 17.093 -1.813 -19.910 1.00 83.62 92 SER A O 1
ATOM 680 N N . THR A 1 93 ? 19.061 -2.570 -20.667 1.00 83.69 93 THR A N 1
ATOM 681 C CA . THR A 1 93 ? 19.502 -3.135 -19.376 1.00 83.69 93 THR A CA 1
ATOM 682 C C . THR A 1 93 ? 19.380 -2.136 -18.214 1.00 83.69 93 THR A C 1
ATOM 684 O O . THR A 1 93 ? 18.934 -2.502 -17.129 1.00 83.69 93 THR A O 1
ATOM 687 N N . GLU A 1 94 ? 19.707 -0.862 -18.452 1.00 84.75 94 GLU A N 1
ATOM 688 C CA . GLU A 1 94 ? 19.608 0.222 -17.460 1.00 84.75 94 GLU A CA 1
ATOM 689 C C . GLU A 1 94 ? 18.151 0.556 -17.078 1.00 84.75 94 GLU A C 1
ATOM 691 O O . GLU A 1 94 ? 17.826 0.717 -15.896 1.00 84.75 94 GLU A O 1
ATOM 696 N N . ASP A 1 95 ? 17.252 0.616 -18.066 1.00 83.62 95 ASP A N 1
ATOM 697 C CA . ASP A 1 95 ? 15.822 0.878 -17.858 1.00 83.62 95 ASP A CA 1
ATOM 698 C C . ASP A 1 95 ? 15.126 -0.311 -17.190 1.00 83.62 95 ASP A C 1
ATOM 700 O O . ASP A 1 95 ? 14.271 -0.126 -16.320 1.00 83.62 95 ASP A O 1
ATOM 704 N N . GLU A 1 96 ? 15.513 -1.539 -17.554 1.00 85.69 96 GLU A N 1
ATOM 705 C CA . GLU A 1 96 ? 15.039 -2.749 -16.891 1.00 85.69 96 GLU A CA 1
ATOM 706 C C . GLU A 1 96 ? 15.397 -2.707 -15.404 1.00 85.69 96 GLU A C 1
ATOM 708 O O . GLU A 1 96 ? 14.504 -2.847 -14.565 1.00 85.69 96 GLU A O 1
ATOM 713 N N . GLU A 1 97 ? 16.673 -2.502 -15.065 1.00 85.94 97 GLU A N 1
ATOM 714 C CA . GLU A 1 97 ? 17.136 -2.472 -13.675 1.00 85.94 97 GLU A CA 1
ATOM 715 C C . GLU A 1 97 ? 16.427 -1.374 -12.869 1.00 85.94 97 GLU A C 1
ATOM 717 O O . GLU A 1 97 ? 15.952 -1.615 -11.750 1.00 85.94 97 GLU A O 1
ATOM 722 N N . SER A 1 98 ? 16.257 -0.197 -13.471 1.00 86.50 98 SER A N 1
ATOM 723 C CA . SER A 1 98 ? 15.523 0.926 -12.886 1.00 86.50 98 SER A CA 1
ATOM 724 C C . SER A 1 98 ? 14.049 0.582 -12.631 1.00 86.50 98 SER A C 1
ATOM 726 O O . SER A 1 98 ? 13.532 0.804 -11.530 1.00 86.50 98 SER A O 1
ATOM 728 N N . ALA A 1 99 ? 13.367 -0.041 -13.597 1.00 84.94 99 ALA A N 1
ATOM 729 C CA . ALA A 1 99 ? 11.982 -0.480 -13.451 1.00 84.94 99 ALA A CA 1
ATOM 730 C C . ALA A 1 99 ? 11.837 -1.617 -12.422 1.00 84.94 99 ALA A C 1
ATOM 732 O O . ALA A 1 99 ? 10.899 -1.610 -11.621 1.00 84.94 99 ALA A O 1
ATOM 733 N N . ARG A 1 100 ? 12.774 -2.577 -12.368 1.00 85.44 100 ARG A N 1
ATOM 734 C CA . ARG A 1 100 ? 12.810 -3.625 -11.324 1.00 85.44 100 ARG A CA 1
ATOM 735 C C . ARG A 1 100 ? 12.972 -3.015 -9.937 1.00 85.44 100 ARG A C 1
ATOM 737 O O . ARG A 1 100 ? 12.270 -3.414 -9.008 1.00 85.44 100 ARG A O 1
ATOM 744 N N . THR A 1 101 ? 13.873 -2.048 -9.801 1.00 89.00 101 THR A N 1
ATOM 745 C CA . THR A 1 101 ? 14.127 -1.354 -8.536 1.00 89.00 101 THR A CA 1
ATOM 746 C C . THR A 1 101 ? 12.882 -0.617 -8.067 1.00 89.00 101 THR A C 1
ATOM 748 O O . THR A 1 101 ? 12.452 -0.805 -6.927 1.00 89.00 101 THR A O 1
ATOM 751 N N . LYS A 1 102 ? 12.233 0.140 -8.958 1.00 87.19 102 LYS A N 1
ATOM 752 C CA . LYS A 1 102 ? 11.005 0.865 -8.626 1.00 87.19 102 LYS A CA 1
ATOM 753 C C . LYS A 1 102 ? 9.836 -0.080 -8.312 1.00 87.19 102 LYS A C 1
ATOM 755 O O . LYS A 1 102 ? 9.132 0.151 -7.333 1.00 87.19 102 LYS A O 1
ATOM 760 N N . ARG A 1 103 ? 9.687 -1.206 -9.027 1.00 87.56 103 ARG A N 1
ATOM 761 C CA . ARG A 1 103 ? 8.723 -2.269 -8.666 1.00 87.56 103 ARG A CA 1
ATOM 762 C C . ARG A 1 103 ? 8.949 -2.799 -7.254 1.00 87.56 103 ARG A C 1
ATOM 764 O O . ARG A 1 103 ? 8.007 -2.868 -6.471 1.00 87.56 103 ARG A O 1
ATOM 771 N N . ARG A 1 104 ? 10.194 -3.129 -6.896 1.00 88.00 104 ARG A N 1
ATOM 772 C CA . ARG A 1 104 ? 10.535 -3.616 -5.547 1.00 88.00 104 ARG A CA 1
ATOM 773 C C . ARG A 1 104 ? 10.231 -2.581 -4.468 1.00 88.00 104 ARG A C 1
ATOM 775 O O . ARG A 1 104 ? 9.691 -2.940 -3.425 1.00 88.00 104 ARG A O 1
ATOM 782 N N . GLN A 1 105 ? 10.555 -1.312 -4.716 1.00 89.81 105 GLN A N 1
ATOM 783 C CA . GLN A 1 105 ? 10.247 -0.218 -3.792 1.00 89.81 105 GLN A CA 1
ATOM 784 C C . GLN A 1 105 ? 8.740 -0.085 -3.567 1.00 89.81 105 GLN A C 1
ATOM 786 O O . GLN A 1 105 ? 8.305 -0.048 -2.418 1.00 89.81 105 GLN A O 1
ATOM 791 N N . LEU A 1 106 ? 7.946 -0.088 -4.642 1.00 87.44 106 LEU A N 1
ATOM 792 C CA . LEU A 1 106 ? 6.489 -0.011 -4.552 1.00 87.44 106 LEU A CA 1
ATOM 793 C C . LEU A 1 106 ? 5.893 -1.240 -3.866 1.00 87.44 106 LEU A C 1
ATOM 795 O O . LEU A 1 106 ? 5.051 -1.087 -2.993 1.00 87.44 106 LEU A O 1
ATOM 799 N N . THR A 1 107 ? 6.381 -2.442 -4.178 1.00 88.25 107 THR A N 1
ATOM 800 C CA . THR A 1 107 ? 5.939 -3.687 -3.525 1.00 88.25 107 THR A CA 1
ATOM 801 C C . THR A 1 107 ? 6.176 -3.623 -2.018 1.00 88.25 107 THR A C 1
ATOM 803 O O . THR A 1 107 ? 5.278 -3.892 -1.227 1.00 88.25 107 THR A O 1
ATOM 806 N N . LYS A 1 108 ? 7.373 -3.191 -1.600 1.00 90.06 108 LYS A N 1
ATOM 807 C CA . LYS A 1 108 ? 7.694 -3.014 -0.180 1.00 90.06 108 LYS A CA 1
ATOM 808 C C . LYS A 1 108 ? 6.819 -1.940 0.472 1.00 90.06 108 LYS A C 1
ATOM 810 O O . LYS A 1 108 ? 6.439 -2.083 1.631 1.00 90.06 108 LYS A O 1
ATOM 815 N N . ALA A 1 109 ? 6.512 -0.868 -0.255 1.00 88.94 109 ALA A N 1
ATOM 816 C CA . ALA A 1 109 ? 5.644 0.194 0.230 1.00 88.94 109 ALA A CA 1
ATOM 817 C C . ALA A 1 109 ? 4.185 -0.268 0.385 1.00 88.94 109 ALA A C 1
ATOM 819 O O . ALA A 1 109 ? 3.543 0.170 1.338 1.00 88.94 109 ALA A O 1
ATOM 820 N N . VAL A 1 110 ? 3.681 -1.127 -0.513 1.00 88.69 110 VAL A N 1
ATOM 821 C CA . VAL A 1 110 ? 2.347 -1.746 -0.410 1.00 88.69 110 VAL A CA 1
ATOM 822 C C . VAL A 1 110 ? 2.296 -2.654 0.810 1.00 88.69 110 VAL A C 1
ATOM 824 O O . VAL A 1 110 ? 1.443 -2.440 1.662 1.00 88.69 110 VAL A O 1
ATOM 827 N N . ALA A 1 111 ? 3.250 -3.582 0.941 1.00 88.62 111 ALA A N 1
ATOM 828 C CA . ALA A 1 111 ? 3.309 -4.508 2.072 1.00 88.62 111 ALA A CA 1
ATOM 829 C C . ALA A 1 111 ? 3.333 -3.761 3.414 1.00 88.62 111 ALA A C 1
ATOM 831 O O . ALA A 1 111 ? 2.517 -4.013 4.290 1.00 88.62 111 ALA A O 1
ATOM 832 N N . ASN A 1 112 ? 4.181 -2.734 3.530 1.00 91.31 112 ASN A N 1
ATOM 833 C CA . ASN A 1 112 ? 4.233 -1.904 4.731 1.00 91.31 112 ASN A CA 1
ATOM 834 C C . ASN A 1 112 ? 2.917 -1.160 5.023 1.00 91.31 112 ASN A C 1
ATOM 836 O O . ASN A 1 112 ? 2.645 -0.826 6.175 1.00 91.31 112 ASN A O 1
ATOM 840 N N . LEU A 1 113 ? 2.133 -0.821 3.999 1.00 88.88 113 LEU A N 1
ATOM 841 C CA . LEU A 1 113 ? 0.827 -0.203 4.198 1.00 88.88 113 LEU A CA 1
ATOM 842 C C . LEU A 1 113 ? -0.225 -1.239 4.607 1.00 88.88 113 LEU A C 1
ATOM 844 O O . LEU A 1 113 ? -1.023 -0.941 5.485 1.00 88.88 113 LEU A O 1
ATOM 848 N N . GLN A 1 114 ? -0.184 -2.446 4.042 1.00 88.62 114 GLN A N 1
ATOM 849 C CA . GLN A 1 114 ? -1.022 -3.568 4.474 1.00 88.62 114 GLN A CA 1
ATOM 850 C C . GLN A 1 114 ? -0.770 -3.911 5.950 1.00 88.62 114 GLN A C 1
ATOM 852 O O . GLN A 1 114 ? -1.728 -3.968 6.712 1.00 88.62 114 GLN A O 1
ATOM 857 N N . ASP A 1 115 ? 0.494 -3.981 6.388 1.00 90.88 115 ASP A N 1
ATOM 858 C CA . ASP A 1 115 ? 0.848 -4.168 7.807 1.00 90.88 115 ASP A CA 1
ATOM 859 C C . ASP A 1 115 ? 0.222 -3.084 8.710 1.00 90.88 115 ASP A C 1
ATOM 861 O O . ASP A 1 115 ? -0.229 -3.352 9.824 1.00 90.88 115 ASP A O 1
ATOM 865 N N . GLN A 1 116 ? 0.192 -1.827 8.246 1.00 89.56 116 GLN A N 1
ATOM 866 C CA . GLN A 1 116 ? -0.427 -0.729 8.997 1.00 89.56 116 GLN A CA 1
ATOM 867 C C . GLN A 1 116 ? -1.950 -0.871 9.055 1.00 89.56 116 GLN A C 1
ATOM 869 O O . GLN A 1 116 ? -2.531 -0.675 10.119 1.00 89.56 116 GLN A O 1
ATOM 874 N N . VAL A 1 117 ? -2.592 -1.232 7.941 1.00 88.31 117 VAL A N 1
ATOM 875 C CA . VAL A 1 117 ? -4.036 -1.507 7.888 1.00 88.31 117 VAL A CA 1
ATOM 876 C C . VAL A 1 117 ? -4.402 -2.643 8.849 1.00 88.31 117 VAL A C 1
ATOM 878 O O . VAL A 1 117 ? -5.326 -2.492 9.650 1.00 88.31 117 VAL A O 1
ATOM 881 N N . GLU A 1 118 ? -3.636 -3.734 8.842 1.00 88.88 118 GLU A N 1
ATOM 882 C CA . GLU A 1 118 ? -3.818 -4.874 9.746 1.00 88.88 118 GLU A CA 1
ATOM 883 C C . GLU A 1 118 ? -3.646 -4.469 11.218 1.00 88.88 118 GLU A C 1
ATOM 885 O O . GLU A 1 118 ? -4.478 -4.802 12.065 1.00 88.88 118 GLU A O 1
ATOM 890 N N . ALA A 1 119 ? -2.653 -3.633 11.531 1.00 89.38 119 ALA A N 1
ATOM 891 C CA . ALA A 1 119 ? -2.480 -3.103 12.881 1.00 89.38 119 ALA A CA 1
ATOM 892 C C . ALA A 1 119 ? -3.682 -2.259 13.354 1.00 89.38 119 ALA A C 1
ATOM 894 O O . ALA A 1 119 ? -4.037 -2.294 14.538 1.00 89.38 119 ALA A O 1
ATOM 895 N N . VAL A 1 120 ? -4.330 -1.500 12.461 1.00 86.94 120 VAL A N 1
ATOM 896 C CA . VAL A 1 120 ? -5.562 -0.761 12.793 1.00 86.94 120 VAL A CA 1
ATOM 897 C C . VAL A 1 120 ? -6.731 -1.727 12.998 1.00 86.94 120 VAL A C 1
ATOM 899 O O . VAL A 1 120 ? -7.501 -1.559 13.950 1.00 86.94 120 VAL A O 1
ATOM 902 N N . PHE A 1 121 ? -6.838 -2.775 12.179 1.00 86.06 121 PHE A N 1
ATOM 903 C CA . PHE A 1 121 ? -7.832 -3.831 12.369 1.00 86.06 121 PHE A CA 1
ATOM 904 C C . PHE A 1 121 ? -7.706 -4.523 13.729 1.00 86.06 121 PHE A C 1
ATOM 906 O O . PHE A 1 121 ? -8.718 -4.704 14.414 1.00 86.06 121 PHE A O 1
ATOM 913 N N . ASP A 1 122 ? -6.491 -4.853 14.161 1.00 87.88 122 ASP A N 1
ATOM 914 C CA . ASP A 1 122 ? -6.243 -5.478 15.463 1.00 87.88 122 ASP A CA 1
ATOM 915 C C . ASP A 1 122 ? -6.610 -4.561 16.635 1.00 87.88 122 ASP A C 1
ATOM 917 O O . ASP A 1 122 ? -7.190 -5.010 17.634 1.00 87.88 122 ASP A O 1
ATOM 921 N N . ARG A 1 123 ? -6.350 -3.254 16.508 1.00 85.38 123 ARG A N 1
ATOM 922 C CA . ARG A 1 123 ? -6.783 -2.252 17.497 1.00 85.38 123 ARG A CA 1
ATOM 923 C C . ARG A 1 123 ? -8.304 -2.171 17.580 1.00 85.38 123 ARG A C 1
ATOM 925 O O . ARG A 1 123 ? -8.855 -2.203 18.679 1.00 85.38 123 ARG A O 1
ATOM 932 N N . LEU A 1 124 ? -8.983 -2.124 16.434 1.00 83.88 124 LEU A N 1
ATOM 933 C CA . LEU A 1 124 ? -10.447 -2.126 16.351 1.00 83.88 124 LEU A CA 1
ATOM 934 C C . LEU A 1 124 ? -11.055 -3.397 16.952 1.00 83.88 124 LEU A C 1
ATOM 936 O O . LEU A 1 124 ? -12.061 -3.336 17.660 1.00 83.88 124 LEU A O 1
ATOM 940 N N . LYS A 1 125 ? -10.444 -4.554 16.690 1.00 84.06 125 LYS A N 1
ATOM 941 C CA . LYS A 1 125 ? -10.868 -5.846 17.235 1.00 84.06 125 LYS A CA 1
ATOM 942 C C . LYS A 1 125 ? -10.703 -5.894 18.752 1.00 84.06 125 LYS A C 1
ATOM 944 O O . LYS A 1 125 ? -11.625 -6.322 19.442 1.00 84.06 125 LYS A O 1
ATOM 949 N N . SER A 1 126 ? -9.576 -5.403 19.264 1.00 81.94 126 SER A N 1
ATOM 950 C CA . SER A 1 126 ? -9.303 -5.330 20.703 1.00 81.94 126 SER A CA 1
ATOM 951 C C . SER A 1 126 ? -10.274 -4.390 21.422 1.00 81.94 126 SER A C 1
ATOM 953 O O . SER A 1 126 ? -10.789 -4.738 22.479 1.00 81.94 126 SER A O 1
ATOM 955 N N . ALA A 1 127 ? -10.599 -3.241 20.821 1.00 73.69 127 ALA A N 1
ATOM 956 C CA . ALA A 1 127 ? -11.542 -2.269 21.382 1.00 73.69 127 ALA A CA 1
ATOM 957 C C . ALA A 1 127 ? -13.004 -2.760 21.415 1.00 73.69 127 ALA A C 1
ATOM 959 O O . ALA A 1 127 ? -13.810 -2.240 22.179 1.00 73.69 127 ALA A O 1
ATOM 960 N N . ARG A 1 128 ? -13.362 -3.752 20.589 1.00 66.56 128 ARG A N 1
ATOM 961 C CA . ARG A 1 128 ? -14.696 -4.382 20.570 1.00 66.56 128 ARG A CA 1
ATOM 962 C C . ARG A 1 128 ? -14.813 -5.599 21.496 1.00 66.56 128 ARG A C 1
ATOM 964 O O . ARG A 1 128 ? -15.912 -6.125 21.645 1.00 66.56 128 ARG A O 1
ATOM 971 N N . GLY A 1 129 ? -13.696 -6.084 22.040 1.00 58.16 129 GLY A N 1
ATOM 972 C CA . GLY A 1 129 ? -13.602 -7.316 22.830 1.00 58.16 129 GLY A CA 1
ATOM 973 C C . GLY A 1 129 ? -13.773 -7.151 24.346 1.00 58.16 129 GLY A C 1
ATOM 974 O O . GLY A 1 129 ? -13.451 -8.089 25.072 1.00 58.16 129 GLY A O 1
ATOM 975 N N . THR A 1 130 ? -14.250 -5.999 24.821 1.00 44.53 130 THR A N 1
ATOM 976 C CA . THR A 1 130 ? -14.549 -5.691 26.236 1.00 44.53 130 THR A CA 1
ATOM 977 C C . THR A 1 130 ? -16.001 -5.282 26.397 1.00 44.53 130 THR A C 1
ATOM 979 O O . THR A 1 130 ? -16.615 -5.683 27.406 1.00 44.53 130 THR A O 1
#

Sequence (130 aa):
VIVMGDGCVKDPGLNDASQAAAQSPAMAAFERLKGCEAQLESARAELRTTEDALQTLQVSPGQAWNDLAQLEARLDQLQCKGIDFVSTEGLSTEDEESARTKRRQLTKAVANLQDQVEAVFDRLKSARGT

Secondary structure (DSSP, 8-state):
------------------------HHHHHHHHHHHHHHHHHHHHHHHHHHHHHHHTT-S-HHHHHHHHHHHHHHHHHIIIIIITT---TT--HHHHHHHHHHHHHHHHHHHHHHHHHHHHHHHHHHHT--

Radius of gyration: 26.15 Å; chains: 1; bounding box: 47×43×94 Å

Foldseek 3Di:
DDDDDDDDDDDDDDDPDDPPPPQPLLNVLVVLLVVLVVLLVVLVVLLVVLVVCVVVVVDDLVVSLVSLVVSLVSLVCSLPVRLVVRDPPPPDPVSSVVSVVSSVVSNVSSVVSNVVSVVVVVVSVVVVPD

pLDDT: mean 77.9, std 15.66, range [40.66, 91.31]